Protein AF-A0A942GN80-F1 (afdb_monomer_lite)

Foldseek 3Di:
DDQDDADADPCQLPPQLVVLLVVLCVVPNNVRSVVSSVVQVVLLRVLLRVVLVLCVVPCSVVSNVDGNVVSVCSVPVSVVCVVVVVVVD

pLDDT: mean 92.29, std 7.56, range [43.0, 98.5]

Structure (mmCIF, N/CA/C/O backbone):
data_AF-A0A942GN80-F1
#
_entry.id   AF-A0A942GN80-F1
#
loop_
_atom_site.group_PDB
_atom_site.id
_atom_site.type_symbol
_atom_site.label_atom_id
_atom_site.label_alt_id
_atom_site.label_comp_id
_atom_site.label_asym_id
_atom_site.label_entity_id
_atom_site.label_seq_id
_atom_site.pdbx_PDB_ins_code
_atom_site.Cartn_x
_atom_site.Cartn_y
_atom_site.Cartn_z
_atom_site.occupancy
_atom_site.B_iso_or_equiv
_atom_site.auth_seq_id
_atom_site.auth_comp_id
_atom_site.auth_asym_id
_atom_site.auth_atom_id
_atom_site.pdbx_PDB_model_num
ATOM 1 N N . ILE A 1 1 ? -4.066 -1.326 -26.062 1.00 43.00 1 ILE A N 1
ATOM 2 C CA . ILE A 1 1 ? -4.385 -0.878 -24.686 1.00 43.00 1 ILE A CA 1
ATOM 3 C C . ILE A 1 1 ? -4.307 -2.101 -23.790 1.00 43.00 1 ILE A C 1
ATOM 5 O O . ILE A 1 1 ? -5.120 -3.001 -23.939 1.00 43.00 1 ILE A O 1
ATOM 9 N N . GLY A 1 2 ? -3.244 -2.203 -22.991 1.00 69.88 2 GLY A N 1
ATOM 10 C CA . GLY A 1 2 ? -3.092 -3.266 -22.000 1.00 69.88 2 GLY A CA 1
ATOM 11 C C . GLY A 1 2 ? -3.508 -2.707 -20.650 1.00 69.88 2 GLY A C 1
ATOM 12 O O . GLY A 1 2 ? -2.897 -1.751 -20.182 1.00 69.88 2 GLY A O 1
ATOM 13 N N . TRP A 1 3 ? -4.576 -3.241 -20.067 1.00 73.44 3 TRP A N 1
ATOM 14 C CA . TRP A 1 3 ? -4.943 -2.925 -18.690 1.00 73.44 3 TRP A CA 1
ATOM 15 C C . TRP A 1 3 ? -4.003 -3.669 -17.740 1.00 73.44 3 TRP A C 1
ATOM 17 O O . TRP A 1 3 ? -3.603 -4.798 -18.030 1.00 73.44 3 TRP A O 1
ATOM 27 N N . ALA A 1 4 ? -3.643 -3.044 -16.618 1.00 78.06 4 ALA A N 1
ATOM 28 C CA . ALA A 1 4 ? -2.870 -3.721 -15.585 1.00 78.06 4 ALA A CA 1
ATOM 29 C C . ALA A 1 4 ? -3.698 -4.880 -15.008 1.00 78.06 4 ALA A C 1
ATOM 31 O O . ALA A 1 4 ? -4.824 -4.676 -14.552 1.00 78.06 4 ALA A O 1
ATOM 32 N N . VAL A 1 5 ? -3.142 -6.092 -15.034 1.00 82.69 5 VAL A N 1
ATOM 33 C CA . VAL A 1 5 ? -3.724 -7.244 -14.338 1.00 82.69 5 VAL A CA 1
ATOM 34 C C . VAL A 1 5 ? -3.244 -7.193 -12.895 1.00 82.69 5 VAL A C 1
ATOM 36 O O . VAL A 1 5 ? -2.060 -7.367 -12.616 1.00 82.69 5 VAL A O 1
ATOM 39 N N . ILE A 1 6 ? -4.177 -6.913 -11.992 1.00 85.00 6 ILE A N 1
ATO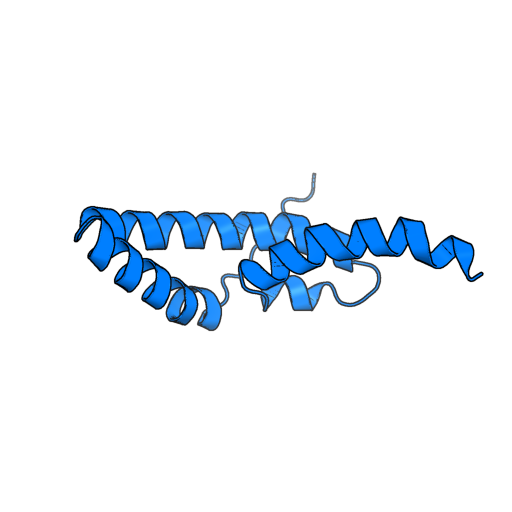M 40 C CA . ILE A 1 6 ? -3.931 -6.781 -10.557 1.00 85.00 6 ILE A CA 1
ATOM 41 C C . ILE A 1 6 ? -4.220 -8.138 -9.924 1.00 85.00 6 ILE A C 1
ATOM 43 O O . ILE A 1 6 ? -5.342 -8.638 -10.020 1.00 85.00 6 ILE A O 1
ATOM 47 N N . VAL A 1 7 ? -3.209 -8.740 -9.298 1.00 85.25 7 VAL A N 1
ATOM 48 C CA . VAL A 1 7 ? -3.360 -9.989 -8.546 1.00 85.25 7 VAL A CA 1
ATOM 49 C C . VAL A 1 7 ? -3.473 -9.617 -7.072 1.00 85.25 7 VAL A C 1
ATOM 51 O O . VAL A 1 7 ? -2.482 -9.156 -6.503 1.00 85.25 7 VAL A O 1
ATOM 54 N N . PRO A 1 8 ? -4.651 -9.786 -6.442 1.00 85.06 8 PRO A N 1
ATOM 55 C CA . PRO A 1 8 ? -4.850 -9.378 -5.059 1.00 85.06 8 PRO A CA 1
ATOM 56 C C . PRO A 1 8 ? -3.969 -10.220 -4.116 1.00 85.06 8 PRO A C 1
ATOM 58 O O . PRO A 1 8 ? -4.158 -11.437 -4.031 1.00 85.06 8 PRO A O 1
ATOM 61 N N . PRO A 1 9 ? -3.013 -9.613 -3.392 1.00 87.88 9 PRO A N 1
ATOM 62 C CA . PRO A 1 9 ? -2.130 -10.351 -2.498 1.00 87.88 9 PRO A CA 1
ATOM 63 C C . PRO A 1 9 ? -2.820 -10.589 -1.151 1.00 87.88 9 PRO A C 1
ATOM 65 O O . PRO A 1 9 ? -3.107 -9.651 -0.407 1.00 87.88 9 PRO A O 1
ATOM 68 N N . MET A 1 10 ? -3.050 -11.858 -0.802 1.00 92.00 10 MET A N 1
ATOM 69 C CA . MET A 1 10 ? -3.753 -12.232 0.436 1.00 92.00 10 MET A CA 1
ATOM 70 C C . MET A 1 10 ? -3.080 -11.678 1.698 1.00 92.00 10 MET A C 1
ATOM 72 O O . MET A 1 10 ? -3.764 -11.212 2.605 1.00 92.00 10 MET A O 1
ATOM 76 N N . ILE A 1 11 ? -1.743 -11.688 1.745 1.00 94.25 11 ILE A N 1
ATOM 77 C CA . ILE A 1 11 ? -0.975 -11.176 2.888 1.00 94.25 11 ILE A CA 1
ATOM 78 C C . ILE A 1 11 ? -1.193 -9.666 3.040 1.00 94.25 11 ILE A C 1
ATOM 80 O O . ILE A 1 11 ? -1.512 -9.218 4.139 1.00 94.25 11 ILE A O 1
ATOM 84 N N . MET A 1 12 ? -1.110 -8.886 1.955 1.00 94.38 12 MET A N 1
ATOM 85 C CA . MET A 1 12 ? -1.209 -7.423 2.066 1.00 94.38 12 MET A CA 1
ATOM 86 C C . MET A 1 12 ? -2.643 -6.935 2.273 1.00 94.38 12 MET A C 1
ATOM 88 O O . MET A 1 12 ? -2.870 -5.938 2.955 1.00 94.38 12 MET A O 1
ATOM 92 N N . LEU A 1 13 ? -3.629 -7.681 1.771 1.00 94.06 13 LEU A N 1
ATOM 93 C CA . LEU A 1 13 ? -5.034 -7.429 2.084 1.00 94.06 13 LEU A CA 1
ATOM 94 C C . LEU A 1 13 ? -5.378 -7.750 3.541 1.00 94.06 13 LEU A C 1
ATOM 96 O O . LEU A 1 13 ? -6.245 -7.094 4.111 1.00 94.06 13 LEU A O 1
ATOM 100 N N . PHE A 1 14 ? -4.723 -8.741 4.150 1.00 95.75 14 PHE A N 1
ATOM 101 C CA . PHE A 1 14 ? -5.039 -9.159 5.512 1.00 95.75 14 PHE A CA 1
ATOM 102 C C . PHE A 1 14 ? -4.247 -8.396 6.575 1.00 95.75 14 PHE A C 1
ATOM 104 O O . PHE A 1 14 ? -4.846 -7.848 7.493 1.00 95.75 14 PHE A O 1
ATOM 111 N N . PHE A 1 15 ? -2.917 -8.342 6.477 1.00 96.00 15 PHE A N 1
ATOM 112 C CA . PHE A 1 15 ? -2.072 -7.795 7.543 1.00 96.00 15 PHE A CA 1
ATOM 113 C C . PHE A 1 15 ? -2.057 -6.253 7.537 1.00 96.00 15 PHE A C 1
ATOM 115 O O . PHE A 1 15 ? -2.595 -5.668 8.482 1.00 96.00 15 PHE A O 1
ATOM 122 N N . PRO A 1 16 ? -1.566 -5.566 6.484 1.00 95.56 16 PRO A N 1
ATOM 123 C CA . PRO A 1 16 ? -1.776 -4.130 6.314 1.00 95.56 16 PRO A CA 1
ATOM 124 C C . PRO A 1 16 ? -3.259 -3.734 6.348 1.00 95.56 16 PRO A C 1
ATOM 126 O O . PRO A 1 16 ? -3.591 -2.695 6.913 1.00 95.56 16 PRO A O 1
ATOM 129 N N . GLY A 1 17 ? -4.168 -4.559 5.807 1.00 96.50 17 GLY A N 1
ATOM 130 C CA . GLY A 1 17 ? -5.622 -4.307 5.845 1.00 96.50 17 GLY A CA 1
ATOM 131 C C . GLY A 1 17 ? -6.207 -4.332 7.242 1.00 96.50 17 GLY A C 1
ATOM 132 O O . GLY A 1 17 ? -6.938 -3.419 7.626 1.00 96.50 17 GLY A O 1
ATOM 133 N N . GLY A 1 18 ? -5.827 -5.329 8.032 1.00 96.56 18 GLY A N 1
ATOM 134 C CA . GLY A 1 18 ? -6.166 -5.422 9.443 1.00 96.56 18 GLY A CA 1
ATOM 135 C C . GLY A 1 18 ? -5.607 -4.241 10.226 1.00 96.56 18 GLY A C 1
ATOM 136 O O . GLY A 1 18 ? -6.342 -3.626 10.994 1.00 96.56 18 GLY A O 1
ATOM 137 N N . ALA A 1 19 ? -4.351 -3.856 9.979 1.00 97.06 19 ALA A N 1
ATOM 138 C CA . ALA A 1 19 ? -3.752 -2.676 10.596 1.00 97.06 19 ALA A CA 1
ATOM 139 C C . ALA A 1 19 ? -4.523 -1.395 10.235 1.00 97.06 19 ALA A C 1
ATOM 141 O O . ALA A 1 19 ? -4.913 -0.644 11.129 1.00 97.06 19 ALA A O 1
ATOM 142 N N . ALA A 1 20 ? -4.826 -1.176 8.952 1.00 97.44 20 ALA A N 1
ATOM 143 C CA . ALA A 1 20 ? -5.623 -0.041 8.491 1.00 97.44 20 ALA A CA 1
ATOM 144 C C . ALA A 1 20 ? -7.021 -0.022 9.132 1.00 97.44 20 ALA A C 1
ATOM 146 O O . ALA A 1 20 ? -7.507 1.040 9.519 1.00 97.44 20 ALA A O 1
ATOM 147 N N . GLY A 1 21 ? -7.641 -1.190 9.315 1.00 97.75 21 GLY A N 1
ATOM 148 C CA . GLY A 1 21 ? -8.904 -1.341 10.033 1.00 97.75 21 GLY A CA 1
ATOM 149 C C . GLY A 1 21 ? -8.798 -0.992 11.521 1.00 97.75 21 GLY A C 1
ATOM 150 O O . GLY A 1 21 ? -9.638 -0.256 12.032 1.00 97.75 21 GLY A O 1
ATOM 151 N N . VAL A 1 22 ? -7.759 -1.464 12.217 1.00 98.31 22 VAL A N 1
ATOM 152 C CA . VAL A 1 22 ? -7.527 -1.185 13.647 1.00 98.31 22 VAL A CA 1
ATOM 153 C C . VAL A 1 22 ? -7.250 0.300 13.881 1.00 98.31 22 VAL A C 1
ATOM 155 O O . VAL A 1 22 ? -7.916 0.923 14.710 1.00 98.31 22 VAL A O 1
ATOM 158 N N . PHE A 1 23 ? -6.323 0.895 13.128 1.00 97.88 23 PHE A N 1
ATOM 159 C CA . PHE A 1 23 ? -5.999 2.320 13.243 1.00 97.88 23 PHE A CA 1
ATOM 160 C C . PHE A 1 23 ? -7.150 3.212 12.762 1.00 97.88 23 PHE A C 1
ATOM 162 O O . PHE A 1 23 ? -7.454 4.236 13.382 1.00 97.88 23 PHE A O 1
ATOM 169 N N . GLY A 1 24 ? -7.852 2.798 11.706 1.00 98.19 24 GLY A N 1
ATOM 170 C CA . GLY A 1 24 ? -9.067 3.456 11.242 1.00 98.19 24 GLY A CA 1
ATOM 171 C C . GLY A 1 24 ? -10.167 3.429 12.304 1.00 98.19 24 GLY A C 1
ATOM 172 O O . GLY A 1 24 ? -10.796 4.451 12.568 1.00 98.19 24 GLY A O 1
ATOM 173 N N . ASN A 1 25 ? -10.359 2.297 12.985 1.00 98.50 25 ASN A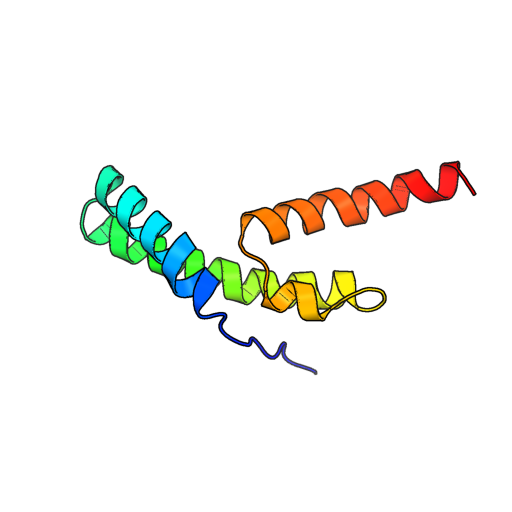 N 1
ATOM 174 C CA . ASN A 1 25 ? -11.316 2.193 14.083 1.00 98.50 25 ASN A CA 1
ATOM 175 C C . ASN A 1 25 ? -10.935 3.078 15.272 1.00 98.50 25 ASN A C 1
ATOM 177 O O . ASN A 1 25 ? -11.792 3.753 15.836 1.00 98.50 25 ASN A O 1
ATOM 181 N N . ALA A 1 26 ? -9.653 3.102 15.638 1.00 98.38 26 ALA A N 1
ATOM 182 C CA . ALA A 1 26 ? -9.167 3.913 16.749 1.00 98.38 26 ALA A CA 1
ATOM 183 C C . ALA A 1 26 ? -9.381 5.423 16.525 1.00 98.38 26 ALA A C 1
ATOM 185 O O . ALA A 1 26 ? -9.609 6.156 17.482 1.00 98.38 26 ALA A O 1
ATOM 186 N N . THR A 1 27 ? -9.333 5.886 15.272 1.00 97.44 27 THR A N 1
ATOM 187 C CA . THR A 1 27 ? -9.451 7.312 14.915 1.00 97.44 27 THR A CA 1
ATOM 188 C C . THR A 1 27 ? -10.862 7.740 14.506 1.00 97.44 27 THR A C 1
ATOM 190 O O . THR A 1 27 ? -11.246 8.881 14.750 1.00 97.44 27 THR A O 1
ATOM 193 N N . GLY A 1 28 ? -11.650 6.848 13.897 1.00 96.88 28 GLY A N 1
ATOM 194 C CA . GLY A 1 28 ? -12.957 7.172 13.309 1.00 96.88 28 GLY A CA 1
ATOM 195 C C . GLY A 1 28 ? -14.058 6.141 13.571 1.00 96.88 28 GLY A C 1
ATOM 196 O O . GLY A 1 28 ? -15.083 6.150 12.880 1.00 96.88 28 GLY A O 1
ATOM 197 N N . GLY A 1 29 ? -13.855 5.226 14.523 1.00 98.00 29 GLY A N 1
ATOM 198 C CA . GLY A 1 29 ? -14.775 4.127 14.821 1.00 98.00 29 GLY A CA 1
ATOM 199 C C . GLY A 1 29 ? -15.008 3.214 13.614 1.00 98.00 29 GLY A C 1
ATOM 200 O O . GLY A 1 29 ? -14.208 3.152 12.682 1.00 98.00 29 GLY A O 1
ATOM 201 N N . VAL A 1 30 ? -16.162 2.548 13.571 1.00 98.12 30 VAL A N 1
ATOM 202 C CA . VAL A 1 30 ? -16.499 1.588 12.500 1.00 98.12 30 VAL A CA 1
ATOM 203 C C . VAL A 1 30 ? -16.383 2.201 11.099 1.00 98.12 30 VAL A C 1
ATOM 205 O O . VAL A 1 30 ? -15.924 1.544 10.167 1.00 98.12 30 VAL A O 1
ATOM 208 N N . ARG A 1 31 ? -16.746 3.481 10.940 1.00 98.19 31 ARG A N 1
ATOM 209 C CA . ARG A 1 31 ? -16.607 4.187 9.657 1.00 98.19 31 ARG A CA 1
ATOM 210 C C . ARG A 1 31 ? -15.142 4.348 9.265 1.00 98.19 31 ARG A C 1
ATOM 212 O O . ARG A 1 31 ? -14.799 4.099 8.115 1.00 98.19 31 ARG A O 1
ATOM 219 N N . GLY A 1 32 ? -14.289 4.720 10.218 1.00 98.31 32 GLY A N 1
ATOM 220 C CA . GLY A 1 32 ? -12.848 4.804 10.004 1.00 98.31 32 GLY A CA 1
ATOM 221 C C . GLY A 1 32 ? -12.229 3.446 9.675 1.00 98.31 32 GLY A C 1
ATOM 222 O O . GLY A 1 32 ? -11.388 3.371 8.788 1.00 98.31 32 GLY A O 1
ATOM 223 N N . ALA A 1 33 ? -12.697 2.362 10.300 1.00 98.31 33 ALA A N 1
ATOM 224 C CA . ALA A 1 33 ? -12.243 1.004 9.992 1.00 98.31 33 ALA A CA 1
ATOM 225 C C . ALA A 1 33 ? -12.546 0.604 8.536 1.00 98.31 33 ALA A C 1
ATOM 227 O O . ALA A 1 33 ? -11.670 0.112 7.825 1.00 98.31 33 ALA A O 1
ATOM 228 N N . ILE A 1 34 ? -13.778 0.864 8.077 1.00 98.31 34 ILE A N 1
ATOM 229 C CA . ILE A 1 34 ? -14.204 0.591 6.696 1.00 98.31 34 ILE A CA 1
ATOM 230 C C . ILE A 1 34 ? -13.397 1.443 5.713 1.00 98.31 34 ILE A C 1
ATOM 232 O O . ILE A 1 34 ? -12.857 0.917 4.741 1.00 98.31 34 ILE A O 1
ATOM 236 N N . LEU A 1 35 ? -13.285 2.750 5.971 1.00 98.25 35 LEU A N 1
ATOM 237 C CA . LEU A 1 35 ? -12.528 3.660 5.111 1.00 98.25 35 LEU A CA 1
ATOM 238 C C . LEU A 1 35 ? -11.044 3.285 5.048 1.00 98.25 35 LEU A C 1
ATOM 240 O O . LEU A 1 35 ? -10.473 3.310 3.963 1.00 98.25 35 LEU A O 1
ATOM 244 N N . GLY A 1 36 ? -10.438 2.878 6.166 1.00 97.62 36 GLY A N 1
ATOM 245 C CA . GLY A 1 36 ? -9.055 2.405 6.212 1.00 97.62 36 GLY A CA 1
ATOM 246 C C . GLY A 1 36 ? -8.826 1.201 5.296 1.00 97.62 36 GLY A C 1
ATOM 247 O O . GLY A 1 36 ? -7.905 1.217 4.481 1.00 97.62 36 GLY A O 1
ATOM 248 N N . GLY A 1 37 ? -9.708 0.198 5.358 1.00 96.69 37 GLY A N 1
ATOM 249 C CA . GLY A 1 37 ? -9.645 -0.965 4.468 1.00 96.69 37 GLY A CA 1
ATOM 250 C C . GLY A 1 37 ? -9.833 -0.609 2.987 1.00 96.69 37 GLY A C 1
ATOM 251 O O . GLY A 1 37 ? -9.091 -1.098 2.136 1.00 96.69 37 GLY A O 1
ATOM 252 N N . VAL A 1 38 ? -10.781 0.281 2.669 1.00 97.06 38 VAL A N 1
ATOM 253 C CA . VAL A 1 38 ? -11.026 0.744 1.289 1.00 97.06 38 VAL A CA 1
ATOM 254 C C . VAL A 1 38 ? -9.826 1.510 0.734 1.00 97.06 38 VAL A C 1
ATOM 256 O O . VAL A 1 38 ? -9.380 1.222 -0.376 1.00 97.06 38 VAL A O 1
ATOM 259 N N . ILE A 1 39 ? -9.286 2.464 1.498 1.00 96.81 39 ILE A N 1
ATOM 260 C CA . ILE A 1 39 ? -8.129 3.269 1.085 1.00 96.81 39 ILE A CA 1
ATOM 261 C C . ILE A 1 39 ? -6.932 2.361 0.825 1.00 96.81 39 ILE A C 1
ATOM 263 O O . ILE A 1 39 ? -6.283 2.502 -0.209 1.00 96.81 39 ILE A O 1
ATOM 267 N N . LEU A 1 40 ? -6.673 1.396 1.710 1.00 96.56 40 LEU A N 1
ATOM 268 C CA . LEU A 1 40 ? -5.596 0.439 1.506 1.00 96.56 40 LEU A CA 1
ATOM 269 C C . LEU A 1 40 ? -5.808 -0.407 0.244 1.00 96.56 40 LEU A C 1
ATOM 271 O O . LEU A 1 40 ? -4.883 -0.546 -0.549 1.00 96.56 40 LEU A O 1
ATOM 275 N N . GLY A 1 41 ? -7.006 -0.959 0.034 1.00 95.00 41 GLY A N 1
ATOM 276 C CA . GLY A 1 41 ? -7.299 -1.778 -1.144 1.00 95.00 41 GLY A CA 1
ATOM 277 C C . GLY A 1 41 ? -7.099 -1.013 -2.455 1.00 95.00 41 GLY A C 1
ATOM 278 O O . GLY A 1 41 ? -6.492 -1.533 -3.392 1.00 95.00 41 GLY A O 1
ATOM 279 N N . LEU A 1 42 ? -7.535 0.250 -2.501 1.00 95.38 42 LEU A N 1
ATOM 280 C CA . LEU A 1 42 ? -7.276 1.142 -3.634 1.00 95.38 42 LEU A CA 1
ATOM 281 C C . LEU A 1 42 ? -5.780 1.421 -3.795 1.00 95.38 42 LEU A C 1
ATOM 283 O O . LEU A 1 42 ? -5.263 1.355 -4.910 1.00 95.38 42 LEU A O 1
ATOM 287 N N . PHE A 1 43 ? -5.074 1.687 -2.695 1.00 95.81 43 PHE A N 1
ATOM 288 C CA . PHE A 1 43 ? -3.636 1.926 -2.727 1.00 95.81 43 PHE A CA 1
ATOM 289 C C . PHE A 1 43 ? -2.876 0.710 -3.258 1.00 95.81 43 PHE A C 1
ATOM 291 O O . PHE A 1 43 ? -1.986 0.878 -4.080 1.00 95.81 43 PHE A O 1
ATOM 298 N N . LEU A 1 44 ? -3.245 -0.511 -2.860 1.00 95.19 44 LEU A N 1
ATOM 299 C CA . LEU A 1 44 ? -2.647 -1.738 -3.390 1.00 95.19 44 LEU A CA 1
ATOM 300 C C . LEU A 1 44 ? -2.923 -1.891 -4.892 1.00 95.19 44 LEU A C 1
ATOM 302 O O . LEU A 1 44 ? -2.004 -2.170 -5.656 1.00 95.19 44 LEU A O 1
ATOM 306 N N . ALA A 1 45 ? -4.160 -1.649 -5.333 1.00 93.44 45 ALA A N 1
ATOM 307 C CA . ALA A 1 45 ? -4.540 -1.766 -6.739 1.00 93.44 45 ALA A CA 1
ATOM 308 C C . ALA A 1 45 ? -3.748 -0.803 -7.647 1.00 93.44 45 ALA A C 1
ATOM 310 O O . ALA A 1 45 ? -3.119 -1.228 -8.620 1.00 93.44 45 ALA A O 1
ATOM 311 N N . PHE A 1 46 ? -3.735 0.492 -7.317 1.00 93.69 46 PHE A N 1
ATOM 312 C CA . PHE A 1 46 ? -2.962 1.485 -8.073 1.00 93.69 46 PHE A CA 1
ATOM 313 C C . PHE A 1 46 ? -1.454 1.313 -7.866 1.00 93.69 46 PHE A C 1
ATOM 315 O O . PHE A 1 46 ? -0.680 1.444 -8.813 1.00 93.69 46 PHE A O 1
ATOM 322 N N . GLY A 1 47 ? -1.055 0.954 -6.646 1.00 94.31 47 GLY A N 1
ATOM 323 C CA . GLY A 1 47 ? 0.302 0.619 -6.234 1.00 94.31 47 GLY A CA 1
ATOM 324 C C . GLY A 1 47 ? 0.957 -0.384 -7.170 1.00 94.31 47 GLY A C 1
ATOM 325 O O . GLY A 1 47 ? 1.975 -0.089 -7.800 1.00 94.31 47 GLY A O 1
ATOM 326 N N . GLN A 1 48 ? 0.315 -1.540 -7.335 1.00 93.81 48 GLN A N 1
ATOM 327 C CA . GLN A 1 48 ? 0.758 -2.602 -8.235 1.00 93.81 48 GLN A CA 1
ATOM 328 C C . GLN A 1 48 ? 0.785 -2.147 -9.697 1.00 93.81 48 GLN A C 1
ATOM 330 O O . GLN A 1 48 ? 1.781 -2.362 -10.391 1.00 93.81 48 GLN A O 1
ATOM 335 N N . ALA A 1 49 ? -0.280 -1.483 -10.159 1.00 92.44 49 ALA A N 1
ATOM 336 C CA . ALA A 1 49 ? -0.405 -1.042 -11.547 1.00 92.44 49 ALA A CA 1
ATOM 337 C C . ALA A 1 49 ? 0.696 -0.051 -11.966 1.00 92.44 49 ALA A C 1
ATOM 339 O O . ALA A 1 49 ? 1.178 -0.112 -13.096 1.00 92.44 49 ALA A O 1
ATOM 340 N N . ILE A 1 50 ? 1.110 0.840 -11.060 1.00 93.00 50 ILE A N 1
ATOM 341 C CA . ILE A 1 50 ? 2.168 1.832 -11.301 1.00 93.00 50 ILE A CA 1
ATOM 342 C C . ILE A 1 50 ? 3.557 1.214 -11.107 1.00 93.00 50 ILE A C 1
ATOM 344 O O . ILE A 1 50 ? 4.474 1.493 -11.876 1.00 93.00 50 ILE A O 1
ATOM 348 N N . THR A 1 51 ? 3.736 0.360 -10.099 1.00 93.75 51 THR A N 1
ATOM 349 C CA . THR A 1 51 ? 5.063 -0.150 -9.718 1.00 93.75 51 THR A CA 1
ATOM 350 C C . THR A 1 51 ? 5.569 -1.249 -10.649 1.00 93.75 51 THR A C 1
ATOM 352 O O . THR A 1 51 ? 6.758 -1.279 -10.970 1.00 93.75 51 THR A O 1
ATOM 355 N N . ALA A 1 52 ? 4.689 -2.132 -11.131 1.00 92.25 52 ALA A N 1
ATOM 356 C CA . ALA A 1 52 ? 5.062 -3.215 -12.043 1.00 92.25 52 ALA A CA 1
ATOM 357 C C . ALA A 1 52 ? 5.850 -2.734 -13.284 1.00 92.25 52 ALA A C 1
ATOM 359 O O . ALA A 1 52 ? 6.929 -3.278 -13.541 1.00 92.25 52 ALA A O 1
ATOM 360 N N . PRO A 1 53 ? 5.423 -1.690 -14.029 1.00 91.31 53 PRO A N 1
ATOM 361 C CA . PRO A 1 53 ? 6.206 -1.192 -15.160 1.00 91.31 53 PRO A CA 1
ATOM 362 C C . PRO A 1 53 ? 7.536 -0.544 -14.743 1.00 91.31 53 PRO A C 1
ATOM 364 O O . PRO A 1 53 ? 8.511 -0.653 -15.488 1.00 91.31 53 PRO A O 1
ATOM 367 N N . MET A 1 54 ? 7.637 0.057 -13.550 1.00 92.56 54 MET A N 1
ATOM 368 C CA . MET A 1 54 ? 8.902 0.623 -13.044 1.00 92.56 54 MET A CA 1
ATOM 369 C C . MET A 1 54 ? 9.964 -0.453 -12.772 1.00 92.56 54 MET A C 1
ATOM 371 O O . MET A 1 54 ? 11.168 -0.183 -12.818 1.00 92.56 54 MET A O 1
ATOM 375 N N . LEU A 1 55 ? 9.531 -1.682 -12.496 1.00 91.88 55 LEU A N 1
ATOM 376 C CA . LEU A 1 55 ? 10.389 -2.837 -12.235 1.00 91.88 55 LEU A CA 1
ATOM 377 C C . LEU A 1 55 ? 10.511 -3.794 -13.429 1.00 91.88 55 LEU A C 1
ATOM 379 O O . LEU A 1 55 ? 11.163 -4.825 -13.294 1.00 91.88 55 LEU A O 1
ATOM 383 N N . SER A 1 56 ? 9.946 -3.447 -14.589 1.00 89.38 56 SER A N 1
ATOM 384 C CA . SER A 1 56 ? 9.869 -4.307 -15.785 1.00 89.38 56 SER A CA 1
ATOM 385 C C . SER A 1 56 ? 11.200 -4.931 -16.219 1.00 89.38 56 SER A 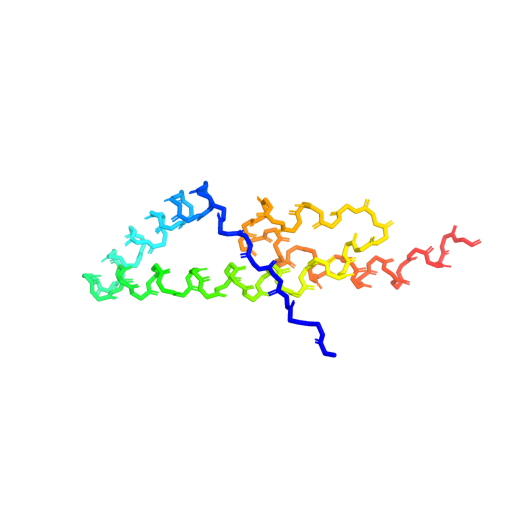C 1
ATOM 387 O O . SER A 1 56 ? 11.224 -6.093 -16.607 1.00 89.38 56 SER A O 1
ATOM 389 N N . ASN A 1 57 ? 12.306 -4.193 -16.103 1.00 87.81 57 ASN A N 1
ATOM 390 C CA . ASN A 1 57 ? 13.645 -4.655 -16.493 1.00 87.81 57 ASN A CA 1
ATOM 391 C C . ASN A 1 57 ? 14.437 -5.327 -15.356 1.00 87.81 57 ASN A C 1
ATOM 393 O O . ASN A 1 57 ? 15.625 -5.590 -15.522 1.00 87.81 57 ASN A O 1
ATOM 397 N N . SER A 1 58 ? 13.832 -5.530 -14.182 1.00 88.50 58 SER A N 1
ATOM 398 C CA . SER A 1 58 ? 14.519 -6.101 -13.019 1.00 88.50 58 SER A CA 1
ATOM 399 C C . SER A 1 58 ? 13.741 -7.236 -12.362 1.00 88.50 58 SER A C 1
ATOM 401 O O . SER A 1 58 ? 14.200 -8.368 -12.390 1.00 88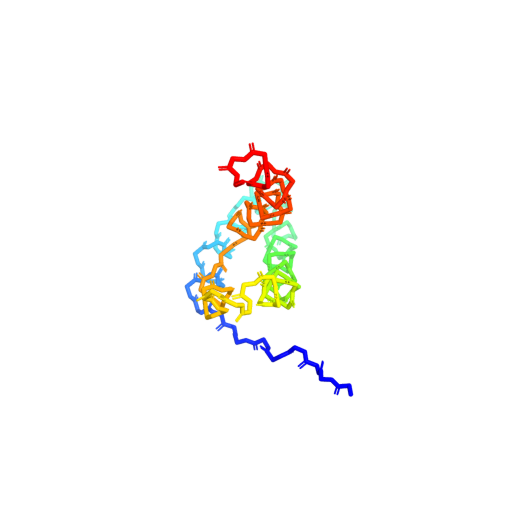.50 58 SER A O 1
ATOM 403 N N . ALA A 1 59 ? 12.595 -6.935 -11.754 1.00 88.75 59 ALA A N 1
ATOM 404 C CA . ALA A 1 59 ? 11.822 -7.896 -10.963 1.00 88.75 59 ALA A CA 1
ATOM 405 C C . ALA A 1 59 ? 10.363 -7.413 -10.838 1.00 88.75 59 ALA A C 1
ATOM 407 O O . ALA A 1 59 ? 9.954 -6.928 -9.776 1.00 88.75 59 ALA A O 1
ATOM 408 N N . PRO A 1 60 ? 9.586 -7.424 -11.938 1.00 86.38 60 PRO A N 1
ATOM 409 C CA . PRO A 1 60 ? 8.211 -6.918 -11.954 1.00 86.38 60 PRO A CA 1
ATOM 410 C C . PRO A 1 60 ? 7.264 -7.678 -11.013 1.00 86.38 60 PRO A C 1
ATOM 412 O O . PRO A 1 60 ? 6.302 -7.096 -10.515 1.00 86.38 60 PRO A O 1
ATOM 415 N N . GLU A 1 61 ? 7.543 -8.946 -10.718 1.00 87.69 61 GLU A N 1
ATOM 416 C CA . GLU A 1 61 ? 6.791 -9.786 -9.783 1.00 87.69 61 GLU A CA 1
ATOM 417 C C . GLU A 1 61 ? 6.803 -9.250 -8.345 1.00 87.69 61 GLU A C 1
ATOM 419 O O . GLU A 1 61 ? 5.819 -9.415 -7.622 1.00 87.69 61 GLU A O 1
ATOM 424 N N . LEU A 1 62 ? 7.858 -8.530 -7.940 1.00 89.38 62 LEU A N 1
ATOM 425 C CA . LEU A 1 62 ? 7.940 -7.936 -6.602 1.00 89.38 62 LEU A CA 1
ATOM 426 C C . LEU A 1 62 ? 6.886 -6.848 -6.388 1.00 89.38 62 LEU A C 1
ATOM 428 O O . LEU A 1 62 ? 6.468 -6.627 -5.256 1.00 89.38 62 LEU A O 1
ATOM 432 N N . ALA A 1 63 ? 6.391 -6.220 -7.460 1.00 89.50 63 ALA A N 1
ATOM 433 C CA . ALA A 1 63 ? 5.283 -5.280 -7.350 1.00 89.50 63 ALA A CA 1
ATOM 434 C C . ALA A 1 63 ? 4.012 -5.964 -6.822 1.00 89.50 63 ALA A C 1
ATOM 436 O O . ALA A 1 63 ? 3.246 -5.335 -6.107 1.00 89.50 63 ALA A O 1
ATOM 437 N N . GLN A 1 64 ? 3.788 -7.247 -7.126 1.00 87.50 64 GLN A N 1
ATOM 438 C CA . GLN A 1 64 ? 2.592 -7.966 -6.672 1.00 87.50 64 GLN A CA 1
ATOM 439 C C . GLN A 1 64 ? 2.660 -8.353 -5.193 1.00 87.50 64 GLN A C 1
ATOM 441 O O . GLN A 1 64 ? 1.627 -8.470 -4.537 1.00 87.50 64 GLN A O 1
ATOM 446 N N . LEU A 1 65 ? 3.873 -8.542 -4.676 1.00 89.50 65 LEU A N 1
ATOM 447 C CA . LEU A 1 65 ? 4.133 -8.934 -3.293 1.00 89.50 65 LEU A CA 1
ATOM 448 C C . LEU A 1 65 ? 4.318 -7.735 -2.357 1.00 89.50 65 LEU A C 1
ATOM 450 O O . LEU A 1 65 ? 4.398 -7.940 -1.153 1.00 89.50 65 LEU A O 1
ATOM 454 N N . ALA A 1 66 ? 4.398 -6.520 -2.896 1.00 91.50 66 ALA A N 1
ATOM 455 C CA . ALA A 1 66 ? 4.647 -5.306 -2.135 1.00 91.50 66 ALA A CA 1
ATOM 456 C C . ALA A 1 66 ? 3.376 -4.722 -1.495 1.00 91.50 66 ALA A C 1
ATOM 458 O O . ALA A 1 66 ? 2.256 -4.847 -2.000 1.00 91.50 66 ALA A O 1
ATOM 459 N N . ASP A 1 67 ? 3.590 -4.058 -0.372 1.00 92.75 67 ASP A N 1
ATOM 460 C CA . ASP A 1 67 ? 2.654 -3.268 0.414 1.00 92.75 67 ASP A CA 1
ATOM 461 C C . ASP A 1 67 ? 2.875 -1.751 0.195 1.00 92.75 67 ASP A C 1
ATOM 463 O O . ASP A 1 67 ? 3.784 -1.340 -0.537 1.00 92.75 67 ASP A O 1
ATOM 467 N N . PRO A 1 68 ? 1.986 -0.879 0.717 1.00 94.00 68 PRO A N 1
ATOM 468 C CA . PRO A 1 68 ? 1.975 0.543 0.373 1.00 94.00 68 PRO A CA 1
ATOM 469 C C . PRO A 1 68 ? 3.285 1.297 0.592 1.00 94.00 68 PRO A C 1
ATOM 471 O O . PRO A 1 68 ? 3.652 2.146 -0.219 1.00 94.00 68 PRO A O 1
ATOM 474 N N . ASP A 1 69 ? 3.982 1.013 1.685 1.00 94.19 69 ASP A N 1
ATOM 475 C CA . ASP A 1 69 ? 5.265 1.623 2.019 1.00 94.19 69 ASP A CA 1
ATOM 476 C C . ASP A 1 69 ? 6.360 1.216 1.026 1.00 94.19 69 ASP A C 1
ATOM 478 O O . ASP A 1 69 ? 7.102 2.080 0.557 1.00 94.19 69 ASP A O 1
ATOM 482 N N . TRP A 1 70 ? 6.401 -0.049 0.603 1.00 94.75 70 TRP A N 1
ATOM 483 C CA . TRP A 1 70 ? 7.283 -0.504 -0.471 1.00 94.75 70 TRP A CA 1
ATOM 484 C C . TRP A 1 70 ? 7.019 0.208 -1.797 1.00 94.75 70 TRP A C 1
ATOM 486 O O . TRP A 1 70 ? 7.974 0.612 -2.468 1.00 94.75 70 TRP A O 1
ATOM 496 N N . PHE A 1 71 ? 5.754 0.421 -2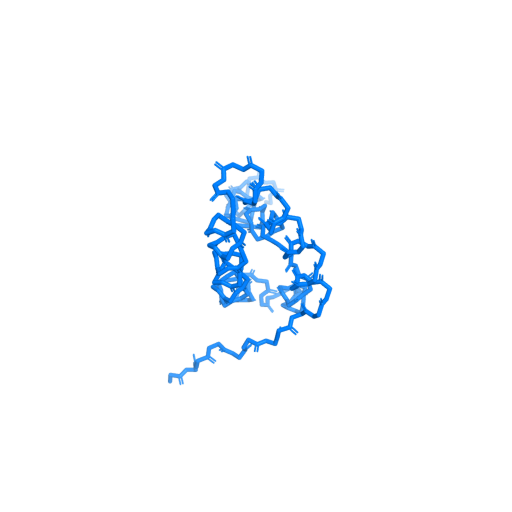.172 1.00 95.00 71 PHE A N 1
ATOM 497 C CA . PHE A 1 71 ? 5.432 1.210 -3.366 1.00 95.00 71 PHE A CA 1
ATOM 498 C C . PHE A 1 71 ? 5.982 2.630 -3.260 1.00 95.00 71 PHE A C 1
ATOM 500 O O . PHE A 1 71 ? 6.653 3.091 -4.180 1.00 95.00 71 PHE A O 1
ATOM 507 N N . ILE A 1 72 ? 5.774 3.295 -2.121 1.00 96.19 72 ILE A N 1
ATOM 508 C CA . ILE A 1 72 ? 6.281 4.652 -1.883 1.00 96.19 72 ILE A CA 1
ATOM 509 C C . ILE A 1 72 ? 7.809 4.686 -1.984 1.00 96.19 72 ILE A C 1
ATOM 511 O O . ILE A 1 72 ? 8.360 5.554 -2.665 1.00 96.19 72 ILE A O 1
ATOM 515 N N . ILE A 1 73 ? 8.502 3.730 -1.358 1.00 95.69 73 ILE A N 1
ATOM 516 C CA . ILE A 1 73 ? 9.962 3.621 -1.432 1.00 95.69 73 ILE A CA 1
ATOM 517 C C . ILE A 1 73 ? 10.401 3.489 -2.891 1.00 95.69 73 ILE A C 1
ATOM 519 O O . ILE A 1 73 ? 11.266 4.240 -3.334 1.00 95.69 73 ILE A O 1
ATOM 523 N N . ILE A 1 74 ? 9.789 2.599 -3.673 1.00 94.75 74 ILE A N 1
ATOM 524 C CA . ILE A 1 74 ? 10.152 2.409 -5.083 1.00 94.75 74 ILE A CA 1
ATOM 525 C C . ILE A 1 74 ? 9.884 3.678 -5.901 1.00 94.75 74 ILE A C 1
ATOM 527 O O . ILE A 1 74 ? 10.730 4.076 -6.705 1.00 94.75 74 ILE A O 1
ATOM 531 N N . TRP A 1 75 ? 8.746 4.339 -5.682 1.00 95.06 75 TRP A N 1
ATOM 532 C CA . TRP A 1 75 ? 8.367 5.563 -6.390 1.00 95.06 75 TRP A CA 1
ATOM 533 C C . TRP A 1 75 ? 9.319 6.727 -6.126 1.00 95.06 75 TRP A C 1
ATOM 535 O O . TRP A 1 75 ? 9.508 7.560 -7.007 1.00 95.06 75 TRP A O 1
ATOM 545 N N . ILE A 1 76 ? 9.953 6.769 -4.954 1.00 95.94 76 ILE A N 1
ATOM 546 C CA . ILE A 1 76 ? 10.933 7.801 -4.599 1.00 95.94 76 ILE A CA 1
ATOM 547 C C . ILE A 1 76 ? 12.344 7.399 -5.043 1.00 95.94 76 ILE A C 1
ATOM 549 O O . ILE A 1 76 ? 13.038 8.166 -5.712 1.00 95.94 76 ILE A O 1
ATOM 553 N N . PHE A 1 77 ? 12.786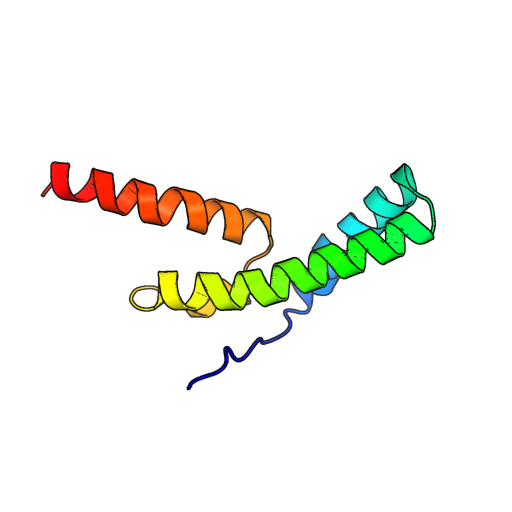 6.193 -4.682 1.00 94.62 77 PHE A N 1
ATOM 554 C CA . PHE A 1 77 ? 14.173 5.775 -4.864 1.00 94.62 77 PHE A CA 1
ATOM 555 C C . PHE A 1 77 ? 14.505 5.451 -6.315 1.00 94.62 77 PHE A C 1
ATOM 557 O O . PHE A 1 77 ? 15.606 5.768 -6.752 1.00 94.62 77 PHE A O 1
ATOM 564 N N . LYS A 1 78 ? 13.594 4.845 -7.087 1.00 92.75 78 LYS A N 1
ATOM 565 C CA . LYS A 1 78 ? 13.890 4.467 -8.478 1.00 92.75 78 LYS A CA 1
ATOM 566 C C . LYS A 1 78 ? 14.177 5.701 -9.352 1.00 92.75 78 LYS A C 1
ATOM 568 O O . LYS A 1 78 ? 15.211 5.690 -10.023 1.00 92.75 78 LYS A O 1
ATOM 573 N N . PRO A 1 79 ? 13.361 6.778 -9.330 1.00 93.06 79 PRO A N 1
ATOM 574 C CA . PRO A 1 79 ? 13.692 7.999 -10.062 1.00 93.06 79 PRO A CA 1
ATOM 575 C C . PRO A 1 79 ? 14.953 8.677 -9.525 1.00 93.06 79 PRO A C 1
ATOM 577 O O . PRO A 1 79 ? 15.825 9.037 -10.311 1.00 93.06 79 PRO A O 1
ATOM 580 N N . LEU A 1 80 ? 15.100 8.788 -8.199 1.00 94.81 80 LEU A N 1
ATOM 581 C CA . LEU A 1 80 ? 16.282 9.397 -7.585 1.00 94.81 80 LEU A CA 1
ATOM 582 C C . LEU A 1 80 ? 17.576 8.687 -8.010 1.00 94.81 80 LEU A C 1
ATOM 584 O O . LEU A 1 80 ? 18.540 9.325 -8.423 1.00 94.81 80 LEU A O 1
ATOM 588 N N . LEU A 1 81 ? 17.581 7.357 -7.965 1.00 92.38 81 LEU A N 1
ATOM 589 C CA . LEU A 1 81 ? 18.731 6.548 -8.338 1.00 92.38 81 LEU A CA 1
ATOM 590 C C . LEU A 1 81 ? 19.045 6.676 -9.835 1.00 92.38 81 LEU A C 1
ATOM 592 O O . LEU A 1 81 ? 20.214 6.733 -10.202 1.00 92.38 81 LEU A O 1
ATOM 596 N N . SER A 1 82 ? 18.025 6.799 -10.693 1.00 90.94 82 SER A N 1
ATOM 597 C CA . SER A 1 82 ? 18.228 7.029 -12.132 1.00 90.94 82 SER A CA 1
ATOM 598 C C . SER A 1 82 ? 18.927 8.356 -12.453 1.00 90.94 82 SER A C 1
ATOM 600 O O . SER A 1 82 ? 19.589 8.451 -13.482 1.00 90.94 82 SER A O 1
ATOM 602 N N . LEU A 1 83 ? 18.834 9.352 -11.564 1.00 93.25 83 LEU A N 1
ATOM 603 C CA . LEU A 1 83 ? 19.554 10.624 -11.683 1.00 93.25 83 LEU A CA 1
ATOM 604 C C . LEU A 1 83 ? 20.996 10.529 -11.170 1.00 93.25 83 LEU A C 1
ATOM 606 O O . LEU A 1 83 ? 21.881 11.201 -11.690 1.00 93.25 83 LEU A O 1
ATOM 610 N N . ILE A 1 84 ? 21.225 9.714 -10.139 1.00 93.88 84 ILE A N 1
ATOM 611 C CA . ILE A 1 84 ? 22.513 9.618 -9.445 1.00 93.88 84 ILE A CA 1
ATOM 612 C C . ILE A 1 84 ? 23.464 8.634 -10.137 1.00 93.88 84 ILE A C 1
ATOM 614 O O . ILE A 1 84 ? 24.645 8.931 -10.277 1.00 93.88 84 ILE A O 1
ATOM 618 N N . LEU A 1 85 ? 22.978 7.466 -10.571 1.00 91.25 85 LEU A N 1
ATOM 619 C CA . LEU A 1 85 ? 23.825 6.410 -11.143 1.00 91.25 85 LEU A CA 1
ATOM 620 C C . LEU A 1 85 ? 24.669 6.852 -12.351 1.00 91.25 85 LEU A C 1
ATOM 622 O O . LEU A 1 85 ? 25.836 6.465 -12.386 1.00 91.25 85 LEU A O 1
ATOM 626 N N . PRO A 1 86 ? 24.164 7.676 -13.293 1.00 94.19 86 PRO A N 1
ATOM 627 C CA . PRO A 1 86 ? 24.970 8.155 -14.416 1.00 94.19 86 PRO A CA 1
ATOM 628 C C . PRO A 1 86 ? 26.180 9.009 -14.013 1.00 94.19 86 PRO A C 1
ATOM 630 O O . PRO A 1 86 ? 27.063 9.229 -14.829 1.00 94.19 86 PRO A O 1
ATOM 633 N N . LEU A 1 87 ? 26.236 9.515 -12.774 1.00 93.56 87 LEU A N 1
ATOM 634 C CA . LEU A 1 87 ? 27.383 10.279 -12.267 1.00 93.56 87 LEU A CA 1
ATOM 635 C C . LEU A 1 87 ? 28.578 9.384 -11.903 1.00 93.56 87 LEU A C 1
ATOM 637 O O . LEU A 1 87 ? 29.680 9.891 -11.704 1.00 93.56 87 LEU A O 1
ATOM 641 N N . PHE A 1 88 ? 28.354 8.074 -11.772 1.00 89.75 88 PHE A N 1
ATOM 642 C CA . PHE A 1 88 ? 29.360 7.085 -11.374 1.00 89.75 88 PHE A CA 1
ATOM 643 C C . PHE A 1 88 ? 29.764 6.136 -12.514 1.00 89.75 88 PHE A C 1
ATOM 645 O O . PHE A 1 88 ? 30.560 5.224 -12.285 1.00 89.75 88 PHE A O 1
ATOM 652 N N . SER A 1 89 ? 29.207 6.332 -13.712 1.00 75.69 89 SER A N 1
ATOM 653 C CA . SER A 1 89 ? 29.493 5.583 -14.945 1.00 75.69 89 SER A CA 1
ATOM 654 C C . SER A 1 89 ? 30.259 6.440 -15.939 1.00 75.69 89 SER A C 1
ATOM 656 O O . SER A 1 89 ? 31.221 5.920 -16.539 1.00 75.69 89 SER A O 1
#

Secondary structure (DSSP, 8-state):
---------HHHHHHHHHHHHHHHHHHHHHHHHHHHHHHHHHHHHHHHHHHHHHTTTT-TTHHHH--HHHHHHHHHHHHHHHHHGGG--

Radius of gyration: 15.59 Å; chains: 1; bounding box: 46×23×41 Å

Sequence (89 aa):
IGWAVIVPPMIMLFFPGGAAGVFGNATGGVRGAILGGVILGLFLAFGQAITAPMLSNSAPELAQLADPDWFIIIWIFKPLLSLILPLFS